Protein AF-A0AAE3W7D4-F1 (afdb_monomer_lite)

pLDDT: mean 84.87, std 19.26, range [45.31, 98.75]

InterPro domains:
  IPR009732 Protein of unknown function DUF1304 [PF06993] (11-114)
  IPR009732 Protein of unknown function DUF1304 [PTHR38446] (1-113)

Foldseek 3Di:
DDPVLLVLLVLLLVLLVVQLCLQQPCQLPPVSCVVQVDDNVRSVVCNVVSNVVSVVSVVLSVLSVCLSPDDDPSVLVSLLVSLVVQLVCLVVCCVPRHVVSCVSTNVSSVVSNCVSPDPPDPPPPPPDPPDPPPDPDDDPPDDDDDDDDDDDDDDDDDDDD

Structure (mmCIF, N/CA/C/O backbone):
data_AF-A0AAE3W7D4-F1
#
_entry.id   AF-A0AAE3W7D4-F1
#
loop_
_atom_site.group_PDB
_atom_site.id
_atom_site.type_symbol
_atom_site.label_atom_id
_atom_site.label_alt_id
_atom_site.label_comp_id
_atom_site.label_asym_id
_atom_site.label_entity_id
_atom_site.label_seq_id
_atom_site.pdbx_PDB_ins_code
_atom_site.Cartn_x
_atom_site.Cartn_y
_atom_site.Cartn_z
_atom_site.occupancy
_atom_site.B_iso_or_equiv
_atom_site.auth_seq_id
_atom_site.auth_comp_id
_atom_site.auth_asym_id
_atom_site.auth_atom_id
_atom_site.pdbx_PDB_model_num
ATOM 1 N N . MET A 1 1 ? 9.577 -3.051 -21.074 1.00 67.25 1 MET A N 1
ATOM 2 C CA . MET A 1 1 ? 8.953 -3.529 -19.817 1.00 67.25 1 MET A CA 1
ATOM 3 C C . MET A 1 1 ? 7.924 -4.588 -20.163 1.00 67.25 1 MET A C 1
ATOM 5 O O . MET A 1 1 ? 7.248 -4.420 -21.169 1.00 67.25 1 MET A O 1
ATOM 9 N N . SER A 1 2 ? 7.828 -5.668 -19.384 1.00 80.38 2 SER A N 1
ATOM 10 C CA . SER A 1 2 ? 6.857 -6.740 -19.649 1.00 80.38 2 SER A CA 1
ATOM 11 C C . SER A 1 2 ? 5.423 -6.284 -19.353 1.00 80.38 2 SER A C 1
ATOM 13 O O . SER A 1 2 ? 5.189 -5.588 -18.363 1.00 80.38 2 SER A O 1
ATOM 15 N N . ILE A 1 3 ? 4.460 -6.719 -20.174 1.00 86.50 3 ILE A N 1
ATOM 16 C CA . ILE A 1 3 ? 3.018 -6.523 -19.934 1.00 86.50 3 ILE A CA 1
ATOM 17 C C . ILE A 1 3 ? 2.636 -7.058 -18.549 1.00 86.50 3 ILE A C 1
ATOM 19 O O . ILE A 1 3 ? 1.896 -6.404 -17.819 1.00 86.50 3 ILE A O 1
ATOM 23 N N . ALA A 1 4 ? 3.205 -8.196 -18.145 1.00 88.00 4 ALA A N 1
ATOM 24 C CA . ALA A 1 4 ? 2.927 -8.803 -16.850 1.00 88.00 4 ALA A CA 1
ATOM 25 C C . ALA A 1 4 ? 3.325 -7.898 -15.668 1.00 88.00 4 ALA A C 1
ATOM 27 O O . ALA A 1 4 ? 2.562 -7.771 -14.714 1.00 88.00 4 ALA A O 1
ATOM 28 N N . ALA A 1 5 ? 4.459 -7.190 -15.759 1.00 90.38 5 ALA A N 1
ATOM 29 C CA . ALA A 1 5 ? 4.866 -6.225 -14.736 1.00 90.38 5 ALA A CA 1
ATOM 30 C C . ALA A 1 5 ? 3.853 -5.074 -14.620 1.00 90.38 5 ALA A C 1
ATOM 32 O O . ALA A 1 5 ? 3.447 -4.712 -13.519 1.00 90.38 5 ALA A O 1
ATOM 33 N N . ASN A 1 6 ? 3.381 -4.541 -15.753 1.00 93.94 6 ASN A N 1
ATOM 34 C CA . ASN A 1 6 ? 2.364 -3.487 -15.760 1.00 93.94 6 ASN A CA 1
ATOM 35 C C . ASN A 1 6 ? 1.024 -3.967 -15.177 1.00 93.94 6 ASN A C 1
ATOM 37 O O . ASN A 1 6 ? 0.375 -3.201 -14.470 1.00 93.94 6 ASN A O 1
ATOM 41 N N . VAL A 1 7 ? 0.628 -5.222 -15.420 1.00 96.00 7 VAL A N 1
ATOM 42 C CA . VAL A 1 7 ? -0.583 -5.812 -14.821 1.00 96.00 7 VAL A CA 1
ATOM 43 C C . VAL A 1 7 ? -0.457 -5.893 -13.298 1.00 96.00 7 VAL A C 1
ATOM 45 O O . VAL A 1 7 ? -1.369 -5.471 -12.589 1.00 96.00 7 VAL A O 1
ATOM 48 N N . VAL A 1 8 ? 0.684 -6.362 -12.779 1.00 96.56 8 VAL A N 1
ATOM 49 C CA . VAL A 1 8 ? 0.934 -6.412 -11.326 1.00 96.56 8 VAL A CA 1
ATOM 50 C C . VAL A 1 8 ? 0.926 -5.008 -10.718 1.00 96.56 8 VAL A C 1
ATOM 52 O O . VAL A 1 8 ? 0.323 -4.793 -9.670 1.00 96.56 8 VAL A O 1
ATOM 55 N N . ILE A 1 9 ? 1.531 -4.028 -11.389 1.00 97.56 9 ILE A N 1
ATOM 56 C CA . ILE A 1 9 ? 1.517 -2.629 -10.942 1.00 97.56 9 ILE A CA 1
ATOM 57 C C . ILE A 1 9 ? 0.092 -2.069 -10.927 1.00 97.56 9 ILE A C 1
ATOM 59 O O . ILE A 1 9 ? -0.292 -1.409 -9.963 1.00 97.56 9 ILE A O 1
ATOM 63 N N . GLY A 1 10 ? -0.707 -2.362 -11.955 1.00 98.00 10 GLY A N 1
ATOM 64 C CA . GLY A 1 10 ? -2.121 -1.993 -12.005 1.00 98.00 10 GLY A CA 1
ATOM 65 C C . GLY A 1 10 ? -2.918 -2.587 -10.841 1.00 98.00 10 GLY A C 1
ATOM 66 O O . GLY A 1 10 ? -3.729 -1.891 -10.232 1.00 98.00 10 GLY A O 1
ATOM 67 N N . LEU A 1 11 ? -2.637 -3.835 -10.459 1.00 98.19 11 LEU A N 1
ATOM 68 C CA . LEU A 1 11 ? -3.228 -4.448 -9.268 1.00 98.19 11 LEU A CA 1
ATOM 69 C C . LEU A 1 11 ? -2.825 -3.704 -7.984 1.00 98.19 11 LEU A C 1
ATOM 71 O O . LEU A 1 11 ? -3.694 -3.386 -7.172 1.00 98.19 11 LEU A O 1
ATOM 75 N N . VAL A 1 12 ? -1.535 -3.390 -7.804 1.00 98.44 12 VAL A N 1
ATOM 76 C CA . VAL A 1 12 ? -1.052 -2.616 -6.643 1.00 98.44 12 VAL A CA 1
ATOM 77 C C . VAL A 1 12 ? -1.738 -1.251 -6.582 1.00 98.44 12 VAL A C 1
ATOM 79 O O . VAL A 1 12 ? -2.192 -0.845 -5.512 1.00 98.44 12 VAL A O 1
ATOM 82 N N . LEU A 1 13 ? -1.879 -0.571 -7.721 1.00 98.69 13 LEU A N 1
ATOM 83 C CA . LEU A 1 13 ? -2.611 0.689 -7.833 1.00 98.69 13 LEU A CA 1
ATOM 84 C C . LEU A 1 13 ? -4.061 0.546 -7.346 1.00 98.69 13 LEU A C 1
ATOM 86 O O . LEU A 1 13 ? -4.498 1.315 -6.490 1.00 98.69 13 LEU A O 1
ATOM 90 N N . VAL A 1 14 ? -4.799 -0.450 -7.843 1.00 98.69 14 VAL A N 1
ATOM 91 C CA . VAL A 1 14 ? -6.198 -0.680 -7.441 1.00 98.69 14 VAL A CA 1
ATOM 92 C C . VAL A 1 14 ? -6.308 -0.973 -5.944 1.00 98.69 14 VAL A C 1
ATOM 94 O O . VAL A 1 14 ? -7.218 -0.464 -5.290 1.00 98.69 14 VAL A O 1
ATOM 97 N N . ILE A 1 15 ? -5.367 -1.731 -5.377 1.00 98.12 15 ILE A N 1
ATOM 98 C CA . ILE A 1 15 ? -5.308 -1.982 -3.931 1.00 98.12 15 ILE A CA 1
ATOM 99 C C . ILE A 1 15 ? -5.171 -0.666 -3.155 1.00 98.12 15 ILE A C 1
ATOM 101 O O . ILE A 1 15 ? -5.905 -0.459 -2.191 1.00 98.12 15 ILE A O 1
ATOM 105 N N . HIS A 1 16 ? -4.291 0.245 -3.579 1.00 98.50 16 HIS A N 1
ATOM 106 C CA . HIS A 1 16 ? -4.100 1.525 -2.887 1.00 98.50 16 HIS A CA 1
ATOM 107 C C . HIS A 1 16 ? -5.317 2.437 -3.026 1.00 98.50 16 HIS A C 1
ATOM 109 O O . HIS A 1 16 ? -5.739 3.026 -2.037 1.00 98.50 16 HIS A O 1
ATOM 115 N N . LEU A 1 17 ? -5.953 2.487 -4.199 1.00 98.69 17 LEU A N 1
ATOM 116 C CA . LEU A 1 17 ? -7.222 3.204 -4.370 1.00 98.69 17 LEU A CA 1
ATOM 117 C C . LEU A 1 17 ? -8.327 2.633 -3.469 1.00 98.69 17 LEU A C 1
ATOM 119 O O . LEU A 1 17 ? -9.101 3.383 -2.878 1.00 98.69 17 LEU A O 1
ATOM 123 N N . TYR A 1 18 ? -8.387 1.309 -3.316 1.00 98.25 18 TYR A N 1
ATOM 124 C CA . TYR A 1 18 ? -9.328 0.679 -2.395 1.00 98.25 18 TYR A CA 1
ATOM 125 C C . TYR A 1 18 ? -9.037 1.046 -0.932 1.00 98.25 18 TYR A C 1
ATOM 127 O O . TYR A 1 18 ? -9.969 1.343 -0.183 1.00 98.25 18 TYR A O 1
ATOM 135 N N . ILE A 1 19 ? -7.763 1.083 -0.532 1.00 97.50 19 ILE A N 1
ATOM 136 C CA . ILE A 1 19 ? -7.343 1.518 0.809 1.00 97.50 19 ILE A CA 1
ATOM 137 C C . ILE A 1 19 ? -7.715 2.987 1.045 1.00 97.50 19 ILE A C 1
ATOM 139 O O . ILE A 1 19 ? -8.302 3.285 2.080 1.00 97.50 19 ILE A O 1
ATOM 143 N N . VAL A 1 20 ? -7.497 3.878 0.071 1.00 98.69 20 VAL A N 1
ATOM 144 C CA . VAL A 1 20 ? -7.920 5.292 0.135 1.00 98.69 20 VAL A CA 1
ATOM 145 C C . VAL A 1 20 ? -9.410 5.400 0.459 1.00 98.69 20 VAL A C 1
ATOM 147 O O . VAL A 1 20 ? -9.799 6.117 1.380 1.00 98.69 20 VAL A O 1
ATOM 150 N N . VAL A 1 21 ? -10.259 4.656 -0.256 1.00 98.69 21 VAL A N 1
ATOM 151 C CA . VAL A 1 21 ? -11.709 4.654 -0.004 1.00 98.69 21 VAL A CA 1
ATOM 152 C C . VAL A 1 21 ? -12.024 4.123 1.396 1.00 98.69 21 VAL A C 1
ATOM 154 O O . VAL A 1 21 ? -12.872 4.683 2.097 1.00 98.69 21 VAL A O 1
ATOM 157 N N . LEU A 1 22 ? -11.346 3.059 1.827 1.00 98.12 22 LEU A N 1
ATOM 158 C CA . LEU A 1 22 ? -11.534 2.506 3.163 1.00 98.12 22 LEU A CA 1
ATOM 159 C C . LEU A 1 22 ? -11.138 3.485 4.276 1.00 98.12 22 LEU A C 1
ATOM 161 O O . LEU A 1 22 ? -11.879 3.600 5.247 1.00 98.12 22 LEU A O 1
ATOM 165 N N . GLU A 1 23 ? -10.020 4.189 4.137 1.00 98.06 23 GLU A N 1
ATOM 166 C CA . GLU A 1 23 ? -9.442 5.053 5.173 1.00 98.06 23 GLU A CA 1
ATOM 167 C C . GLU A 1 23 ? -10.054 6.463 5.197 1.00 98.06 23 GLU A C 1
ATOM 169 O O . GLU A 1 23 ? -10.252 7.031 6.269 1.00 98.06 23 GLU A O 1
ATOM 174 N N . MET A 1 24 ? -10.418 7.026 4.041 1.00 98.50 24 MET A N 1
ATOM 175 C CA . MET A 1 24 ? -10.974 8.386 3.969 1.00 98.50 24 MET A CA 1
ATOM 176 C C . MET A 1 24 ? -12.501 8.425 4.022 1.00 98.50 24 MET A C 1
ATOM 178 O O . MET A 1 24 ? -13.077 9.367 4.564 1.00 98.50 24 MET A O 1
ATOM 182 N N . VAL A 1 25 ? -13.173 7.426 3.440 1.00 98.31 25 VAL A N 1
ATOM 183 C CA . VAL A 1 25 ? -14.633 7.462 3.240 1.00 98.31 25 VAL A CA 1
ATOM 184 C C . VAL A 1 25 ? -15.346 6.469 4.148 1.00 98.31 25 VAL A C 1
ATOM 186 O O . VAL A 1 25 ? -16.368 6.796 4.755 1.00 98.31 25 VAL A O 1
ATOM 189 N N . LEU A 1 26 ? -14.829 5.242 4.246 1.00 98.44 26 LEU A N 1
ATOM 190 C CA . LEU A 1 26 ? -15.519 4.146 4.927 1.00 98.44 26 LEU A CA 1
ATOM 191 C C . LEU A 1 26 ? -14.997 3.849 6.335 1.00 98.44 26 LEU A C 1
ATOM 193 O O . LEU A 1 26 ? -15.543 2.945 6.967 1.00 98.44 26 LEU A O 1
ATOM 197 N N . TRP A 1 27 ? -14.014 4.598 6.842 1.00 98.50 27 TRP A N 1
ATOM 198 C CA . TRP A 1 27 ? -13.316 4.296 8.098 1.00 98.50 27 TRP A CA 1
ATOM 199 C C . TRP A 1 27 ? -14.272 4.088 9.273 1.00 98.50 27 TRP A C 1
ATOM 201 O O . TRP A 1 27 ? -14.239 3.057 9.941 1.00 98.50 27 TRP A O 1
ATOM 211 N N . THR A 1 28 ? -15.212 5.017 9.458 1.00 98.38 28 THR A N 1
ATOM 212 C CA . THR A 1 28 ? -16.208 4.936 10.532 1.00 98.38 28 THR A CA 1
ATOM 213 C C . THR A 1 28 ? -17.469 4.167 10.140 1.00 98.38 28 THR A C 1
ATOM 215 O O . THR A 1 28 ? -18.399 4.055 10.933 1.00 98.38 28 THR A O 1
ATOM 218 N N . ARG A 1 29 ? -17.534 3.589 8.935 1.00 98.12 29 ARG A N 1
ATOM 219 C CA . ARG A 1 29 ? -18.661 2.759 8.476 1.00 98.12 29 ARG A CA 1
ATOM 220 C C . ARG A 1 29 ? -18.446 1.291 8.871 1.00 98.12 29 ARG A C 1
ATOM 222 O O . ARG A 1 29 ? -17.300 0.869 9.024 1.00 98.12 29 ARG A O 1
ATOM 229 N N . PRO A 1 30 ? -19.512 0.465 8.961 1.00 97.94 30 PRO A N 1
ATOM 230 C CA . PRO A 1 30 ? -19.387 -0.946 9.343 1.00 97.94 30 PRO A CA 1
ATOM 231 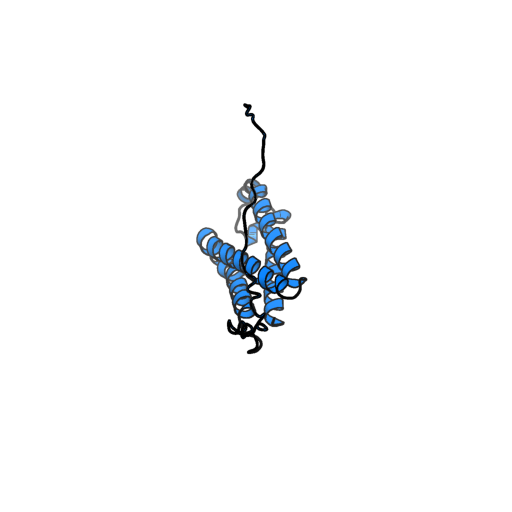C C . PRO A 1 30 ? -18.361 -1.727 8.512 1.00 97.94 30 PRO A C 1
ATOM 233 O O . PRO A 1 30 ? -17.618 -2.537 9.053 1.00 97.94 30 PRO A O 1
ATOM 236 N N . ARG A 1 31 ? -18.269 -1.437 7.205 1.00 96.81 31 ARG A N 1
ATOM 237 C CA . ARG A 1 31 ? -17.300 -2.079 6.309 1.00 96.81 31 ARG A CA 1
ATOM 238 C C . ARG A 1 31 ? -15.848 -1.727 6.647 1.00 96.81 31 ARG A C 1
ATOM 240 O O . ARG A 1 31 ? -15.028 -2.636 6.684 1.00 96.81 31 ARG A O 1
ATOM 247 N N . GLY A 1 32 ? -15.525 -0.450 6.879 1.00 96.88 32 GLY A N 1
ATOM 248 C CA . GLY A 1 32 ? -14.164 -0.042 7.248 1.00 96.88 32 GLY A CA 1
ATOM 249 C C . GLY A 1 32 ? -13.757 -0.666 8.576 1.00 96.88 32 GLY A C 1
ATOM 250 O O . GLY A 1 32 ? -12.747 -1.363 8.646 1.00 96.88 32 GLY A O 1
ATOM 251 N N . ARG A 1 33 ? -14.626 -0.552 9.586 1.00 97.62 33 ARG A N 1
ATOM 252 C CA . ARG A 1 33 ? -14.410 -1.175 10.897 1.00 97.62 33 ARG A CA 1
ATOM 253 C C . ARG A 1 33 ? -14.201 -2.685 10.827 1.00 97.62 33 ARG A C 1
ATOM 255 O O . ARG A 1 33 ? -13.306 -3.195 11.485 1.00 97.62 33 ARG A O 1
ATOM 262 N N . ALA A 1 34 ? -14.961 -3.398 9.995 1.00 97.00 34 ALA A N 1
ATOM 263 C CA . ALA A 1 34 ? -14.779 -4.838 9.805 1.00 97.00 34 ALA A CA 1
ATOM 264 C C . ALA A 1 34 ? -13.433 -5.193 9.146 1.00 97.00 34 ALA A C 1
ATOM 266 O O . ALA A 1 34 ? -12.839 -6.215 9.477 1.00 97.00 34 ALA A O 1
ATOM 267 N N . VAL A 1 35 ? -12.937 -4.365 8.220 1.00 94.75 35 VAL A N 1
ATOM 268 C CA . VAL A 1 35 ? -11.647 -4.602 7.550 1.00 94.75 35 VAL A CA 1
ATOM 269 C C . VAL A 1 35 ? -10.467 -4.352 8.489 1.00 94.75 35 VAL A C 1
ATOM 271 O O . VAL A 1 35 ? -9.506 -5.124 8.453 1.00 94.75 35 VAL A O 1
ATOM 274 N N . PHE A 1 36 ? -10.544 -3.300 9.309 1.00 94.00 36 PHE A N 1
ATOM 275 C CA . PHE A 1 36 ? -9.470 -2.887 10.219 1.00 94.00 36 PHE A CA 1
ATOM 276 C C . PHE A 1 36 ? -9.613 -3.426 11.649 1.00 94.00 36 PHE A C 1
ATOM 278 O O . PHE A 1 36 ? -8.700 -3.260 12.448 1.00 94.00 36 PHE A O 1
ATOM 285 N N . GLY A 1 37 ? -10.728 -4.084 11.976 1.00 95.31 37 GLY A N 1
ATOM 286 C CA . GLY A 1 37 ? -10.983 -4.642 13.306 1.00 95.31 37 GLY A CA 1
ATOM 287 C C . GLY A 1 37 ? -11.166 -3.581 14.394 1.00 95.31 37 G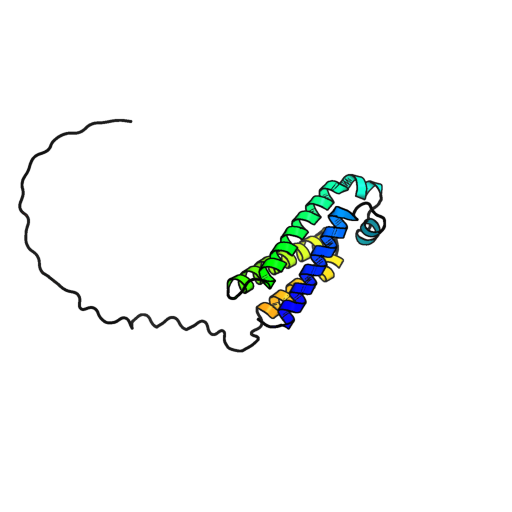LY A C 1
ATOM 288 O O . GLY A 1 37 ? -10.747 -3.797 15.526 1.00 95.31 37 GLY A O 1
ATOM 289 N N . THR A 1 38 ? -11.752 -2.428 14.063 1.00 96.38 38 THR A N 1
ATOM 290 C CA . THR A 1 38 ? -11.891 -1.293 14.990 1.00 96.38 38 THR A CA 1
ATOM 291 C C . THR A 1 38 ? -13.280 -1.214 15.623 1.00 96.38 38 THR A C 1
ATOM 293 O O . THR A 1 38 ? -14.291 -1.579 15.015 1.00 96.38 38 THR A O 1
ATOM 296 N N . THR A 1 39 ? -13.354 -0.701 16.856 1.00 98.12 39 THR A N 1
ATOM 297 C CA . THR A 1 39 ? -14.636 -0.364 17.493 1.00 98.12 39 THR A CA 1
ATOM 298 C C . THR A 1 39 ? -15.192 0.950 16.925 1.00 98.12 39 THR A C 1
ATOM 300 O O . THR A 1 39 ? -14.432 1.738 16.351 1.00 98.12 39 THR A O 1
ATOM 303 N N . PRO A 1 40 ? -16.506 1.217 17.049 1.00 98.38 40 PRO A N 1
ATOM 304 C CA . PRO A 1 40 ? -17.085 2.504 16.663 1.00 98.38 40 PRO A CA 1
ATOM 305 C C . PRO A 1 40 ? -16.383 3.699 17.317 1.00 98.38 40 PRO A C 1
ATOM 307 O O . PRO A 1 40 ? -16.049 4.658 16.626 1.00 98.38 40 PRO A O 1
ATOM 310 N N . GLU A 1 41 ? -16.091 3.610 18.614 1.00 98.38 41 GLU A N 1
ATOM 311 C CA . GLU A 1 41 ? -15.481 4.686 19.402 1.00 98.38 41 GLU A CA 1
ATOM 312 C C . GLU A 1 41 ? -14.050 4.963 18.934 1.00 98.38 41 GLU A C 1
ATOM 314 O O . GLU A 1 41 ? -13.678 6.116 18.717 1.00 98.38 41 GLU A O 1
ATOM 319 N N . TYR A 1 42 ? -13.258 3.908 18.711 1.00 98.19 42 TYR A N 1
ATOM 320 C CA . TYR A 1 42 ? -11.897 4.044 18.198 1.00 98.19 42 TYR A CA 1
ATOM 321 C C . TYR A 1 42 ? -11.886 4.629 16.784 1.00 98.19 42 TYR A C 1
ATOM 323 O O . TYR A 1 42 ? -11.075 5.505 16.481 1.00 98.19 42 TYR A O 1
ATOM 331 N N . ALA A 1 43 ? -12.787 4.165 15.912 1.00 98.31 43 ALA A N 1
ATOM 332 C CA . ALA A 1 43 ? -12.865 4.647 14.539 1.00 98.31 43 ALA A CA 1
ATOM 333 C C . ALA A 1 43 ? -13.235 6.137 14.481 1.00 98.31 43 ALA A C 1
ATOM 335 O O . ALA A 1 43 ? -12.620 6.881 13.718 1.00 98.31 43 ALA A O 1
ATOM 336 N N . GLU A 1 44 ? -14.187 6.590 15.302 1.00 98.56 44 GLU A N 1
ATOM 337 C CA . GLU A 1 44 ? -14.529 8.015 15.393 1.00 98.56 44 GLU A CA 1
ATOM 338 C C . GLU A 1 44 ? -13.367 8.840 15.965 1.00 98.56 44 GLU A C 1
ATOM 340 O O . GLU A 1 44 ? -12.988 9.852 15.373 1.00 98.56 44 GLU A O 1
ATOM 345 N N . ALA A 1 45 ? -12.720 8.372 17.039 1.00 98.62 45 ALA A N 1
ATOM 346 C CA . ALA A 1 45 ? -11.588 9.070 17.655 1.00 98.62 45 ALA A CA 1
ATOM 347 C C . ALA A 1 45 ? -10.365 9.206 16.726 1.00 98.62 45 ALA A C 1
ATOM 349 O O . ALA A 1 45 ? -9.588 10.150 16.854 1.00 98.62 45 ALA A O 1
ATOM 350 N N . THR A 1 46 ? -10.189 8.281 15.777 1.00 98.50 46 THR A N 1
ATOM 351 C CA . THR A 1 46 ? -9.032 8.236 14.861 1.00 98.50 46 THR A CA 1
ATOM 352 C C . THR A 1 46 ? -9.363 8.626 13.422 1.00 98.50 46 THR A C 1
ATOM 354 O O . THR A 1 46 ? -8.510 8.516 12.543 1.00 98.50 46 THR A O 1
ATOM 357 N N . LYS A 1 47 ? -10.577 9.118 13.149 1.00 98.31 47 LYS A N 1
ATOM 358 C CA . LYS A 1 47 ? -11.060 9.400 11.788 1.00 98.31 47 LYS A CA 1
ATOM 359 C C . LYS A 1 47 ? -10.135 10.307 10.974 1.00 98.31 47 LYS A C 1
ATOM 361 O O . LYS A 1 47 ? -9.891 10.043 9.801 1.00 98.31 47 LYS A O 1
ATOM 366 N N . THR A 1 48 ? -9.623 11.378 11.576 1.00 98.38 48 THR A N 1
ATOM 367 C CA . THR A 1 48 ? -8.720 12.321 10.895 1.00 98.38 48 THR A CA 1
ATOM 368 C C . THR A 1 48 ? -7.342 11.717 10.642 1.00 98.38 48 THR A C 1
ATOM 370 O O . THR A 1 48 ? -6.763 11.946 9.581 1.00 98.38 48 THR A O 1
ATOM 373 N N . LEU A 1 49 ? -6.840 10.899 11.573 1.00 98.00 49 LEU A N 1
ATOM 374 C CA . LEU A 1 49 ? -5.588 10.165 11.406 1.00 98.00 49 LEU A CA 1
ATOM 375 C C . LEU A 1 49 ? -5.696 9.158 10.255 1.00 98.00 49 LEU A C 1
ATOM 377 O O . LEU A 1 49 ? -4.826 9.141 9.386 1.00 98.00 49 LEU A O 1
ATOM 381 N N . ALA A 1 50 ? -6.784 8.388 10.210 1.00 98.00 50 ALA A N 1
ATOM 382 C CA . ALA A 1 50 ? -7.060 7.454 9.125 1.00 98.00 50 ALA A CA 1
ATOM 383 C C . ALA A 1 50 ? -7.210 8.176 7.782 1.00 98.00 50 ALA A C 1
ATOM 385 O O . ALA A 1 50 ? -6.591 7.782 6.801 1.00 98.00 50 ALA A O 1
ATOM 386 N N . ALA A 1 51 ? -7.936 9.297 7.736 1.00 98.31 51 ALA A N 1
ATOM 387 C CA . ALA A 1 51 ? -8.037 10.088 6.513 1.00 98.31 51 ALA A CA 1
ATOM 388 C C . ALA A 1 51 ? -6.659 10.573 6.023 1.00 98.31 51 ALA A C 1
ATOM 390 O O . ALA A 1 51 ? -6.397 10.547 4.823 1.00 98.31 51 ALA A O 1
ATOM 391 N N . ASN A 1 52 ? -5.749 10.959 6.924 1.00 98.44 52 ASN A N 1
ATOM 392 C CA . ASN A 1 52 ? -4.388 11.339 6.541 1.00 98.44 52 ASN A CA 1
ATOM 393 C C . ASN A 1 52 ? -3.569 10.139 6.026 1.00 98.44 52 ASN A C 1
ATOM 395 O O . ASN A 1 52 ? -2.865 10.265 5.025 1.00 98.44 52 ASN A O 1
ATOM 399 N N . GLN A 1 53 ? -3.707 8.959 6.643 1.00 96.81 53 GLN A N 1
ATOM 400 C CA . GLN A 1 53 ? -3.124 7.710 6.124 1.00 96.81 53 GLN A CA 1
ATOM 401 C C . GLN A 1 53 ? -3.629 7.411 4.706 1.00 96.81 53 GLN A C 1
ATOM 403 O O . GLN A 1 53 ? -2.829 7.164 3.798 1.00 96.81 53 GLN A O 1
ATOM 408 N N . GLY A 1 54 ? -4.934 7.584 4.491 1.00 98.12 54 GLY A N 1
ATOM 409 C CA . GLY A 1 54 ? -5.567 7.462 3.185 1.00 98.12 54 GLY A CA 1
ATOM 410 C C . GLY A 1 54 ? -4.998 8.434 2.158 1.00 98.12 54 GLY A C 1
ATOM 411 O O . GLY A 1 54 ? -4.803 8.053 1.008 1.00 98.12 54 GLY A O 1
ATOM 412 N N . LEU A 1 55 ? -4.651 9.663 2.549 1.00 98.56 55 LEU A N 1
ATOM 413 C CA . LEU A 1 55 ? -4.093 10.655 1.626 1.00 98.56 55 LEU A CA 1
ATOM 414 C C . LEU A 1 55 ? -2.708 10.234 1.131 1.00 98.56 55 LEU A C 1
ATOM 416 O O . LEU A 1 55 ? -2.437 10.312 -0.067 1.00 98.56 55 LEU A O 1
ATOM 420 N N . TYR A 1 56 ? -1.853 9.735 2.028 1.00 98.19 56 TYR A N 1
ATOM 421 C CA . TYR A 1 56 ? -0.543 9.207 1.644 1.00 98.19 56 TYR A CA 1
ATOM 422 C C . TYR A 1 56 ? -0.673 7.997 0.709 1.00 98.19 56 TYR A C 1
ATOM 424 O O . TYR A 1 56 ? 0.024 7.934 -0.306 1.00 98.19 56 TYR A O 1
ATOM 432 N N . ASN A 1 57 ? -1.615 7.084 0.981 1.00 98.25 57 ASN A N 1
ATOM 433 C CA . ASN A 1 57 ? -1.955 5.999 0.053 1.00 98.25 57 ASN A CA 1
ATOM 434 C C . ASN A 1 57 ? -2.448 6.540 -1.304 1.00 98.25 57 ASN A C 1
ATOM 436 O O . ASN A 1 57 ? -2.125 5.981 -2.355 1.00 98.25 57 ASN A O 1
ATOM 440 N N . GLY A 1 58 ? -3.161 7.667 -1.298 1.00 98.50 58 GLY A N 1
ATOM 441 C CA . GLY A 1 58 ? -3.578 8.394 -2.495 1.00 98.50 58 GLY A CA 1
ATOM 442 C C . GLY A 1 58 ? -2.401 8.931 -3.308 1.00 98.50 58 GLY A C 1
ATOM 443 O O . GLY A 1 58 ? -2.400 8.804 -4.532 1.00 98.50 58 GLY A O 1
ATOM 444 N N . PHE A 1 59 ? -1.360 9.456 -2.658 1.00 98.56 59 PHE A N 1
ATOM 445 C CA . PHE A 1 59 ? -0.133 9.875 -3.345 1.00 98.56 59 PHE A CA 1
ATOM 446 C C . PHE A 1 59 ? 0.614 8.697 -3.973 1.00 98.56 59 PHE A C 1
ATOM 448 O O . PHE A 1 59 ? 1.099 8.822 -5.098 1.00 98.56 59 PHE A O 1
ATOM 455 N N . LEU A 1 60 ? 0.659 7.540 -3.301 1.00 98.31 60 LEU A N 1
ATOM 456 C CA . LEU A 1 60 ? 1.213 6.317 -3.890 1.00 98.31 60 LEU A CA 1
ATOM 457 C C . LEU A 1 60 ? 0.416 5.893 -5.130 1.00 98.31 60 LEU A C 1
ATOM 459 O O . LEU A 1 60 ? 1.007 5.614 -6.172 1.00 98.31 60 LEU A O 1
ATOM 463 N N . ALA A 1 61 ? -0.917 5.906 -5.053 1.00 98.69 61 ALA A N 1
ATOM 464 C CA . ALA A 1 61 ? -1.777 5.595 -6.191 1.00 98.69 61 ALA A CA 1
ATOM 465 C C . ALA A 1 61 ? -1.567 6.573 -7.362 1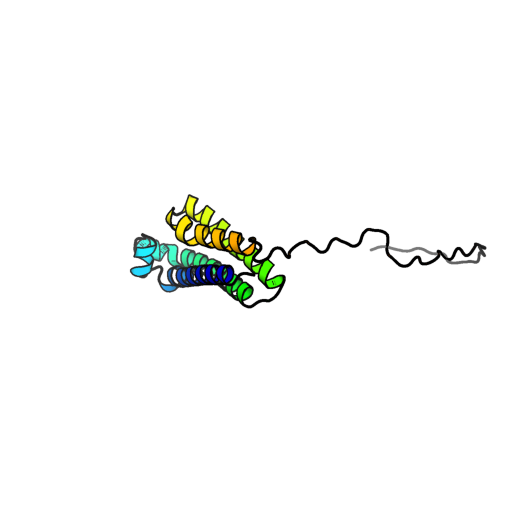.00 98.69 61 ALA A C 1
ATOM 467 O O . ALA A 1 61 ? -1.352 6.141 -8.494 1.00 98.69 61 ALA A O 1
ATOM 468 N N . ALA A 1 62 ? -1.554 7.883 -7.105 1.00 98.75 62 ALA A N 1
ATOM 469 C CA . ALA A 1 62 ? -1.289 8.898 -8.126 1.00 98.75 62 ALA A CA 1
ATOM 470 C C . ALA A 1 62 ? 0.092 8.709 -8.779 1.00 98.75 62 ALA A C 1
ATOM 472 O O . ALA A 1 62 ? 0.224 8.782 -10.002 1.00 98.75 62 ALA A O 1
ATOM 473 N N . GLY A 1 63 ? 1.103 8.386 -7.973 1.00 98.56 63 GLY A N 1
ATOM 474 C CA . GLY A 1 63 ? 2.441 8.049 -8.441 1.00 98.56 63 GLY A CA 1
ATOM 475 C C . GLY A 1 63 ? 2.486 6.826 -9.353 1.00 98.56 63 GLY A C 1
ATOM 476 O O . GLY A 1 63 ? 3.129 6.862 -10.400 1.00 98.56 63 GLY A O 1
ATOM 477 N N . LEU A 1 64 ? 1.762 5.759 -9.003 1.00 98.50 64 LEU A N 1
ATOM 478 C CA . LEU A 1 64 ? 1.657 4.552 -9.830 1.00 98.50 64 LEU A CA 1
ATOM 479 C C . LEU A 1 64 ? 0.879 4.798 -11.131 1.00 98.50 64 LEU A C 1
ATOM 481 O O . LEU A 1 64 ? 1.264 4.258 -12.167 1.00 98.50 64 LEU A O 1
ATOM 485 N N . ILE A 1 65 ? -0.165 5.636 -11.110 1.00 98.69 65 ILE A N 1
ATOM 486 C CA . ILE A 1 65 ? -0.864 6.083 -12.329 1.00 98.69 65 ILE A CA 1
ATOM 487 C C . ILE A 1 65 ? 0.118 6.804 -13.246 1.00 98.69 65 ILE A C 1
ATOM 489 O O . ILE A 1 65 ? 0.261 6.430 -14.409 1.00 98.69 65 ILE A O 1
ATOM 493 N N . TRP A 1 66 ? 0.839 7.795 -12.716 1.00 98.50 66 TRP A N 1
ATOM 494 C CA . TRP A 1 66 ? 1.851 8.512 -13.484 1.00 98.50 66 TRP A CA 1
ATOM 495 C C . TRP A 1 66 ? 2.903 7.557 -14.055 1.00 98.50 66 TRP A C 1
ATOM 497 O O . TRP A 1 66 ? 3.217 7.618 -15.241 1.00 98.50 66 TRP A O 1
ATOM 507 N N . ALA A 1 67 ? 3.387 6.617 -13.246 1.00 97.31 67 ALA A N 1
ATOM 508 C CA . ALA A 1 67 ? 4.376 5.636 -13.663 1.00 97.31 67 ALA A CA 1
ATOM 509 C C . ALA A 1 67 ? 3.879 4.712 -14.793 1.00 97.31 67 ALA A C 1
ATOM 511 O O . ALA A 1 67 ? 4.674 4.301 -15.640 1.00 97.31 67 ALA A O 1
ATOM 512 N N . LEU A 1 68 ? 2.586 4.368 -14.817 1.00 97.19 68 LEU A N 1
ATOM 513 C CA . LEU A 1 68 ? 1.968 3.558 -15.874 1.00 97.19 68 LEU A CA 1
ATOM 514 C C . LEU A 1 68 ? 1.707 4.343 -17.165 1.00 97.19 68 LEU A C 1
ATOM 516 O O . LEU A 1 68 ? 1.757 3.737 -18.232 1.00 97.19 68 LEU A O 1
ATOM 520 N N . LEU A 1 69 ? 1.432 5.646 -17.063 1.00 97.44 69 LEU A N 1
ATOM 521 C CA . LEU A 1 69 ? 1.148 6.524 -18.205 1.00 97.44 69 LEU A CA 1
ATOM 522 C C . LEU A 1 69 ? 2.404 7.147 -18.829 1.00 97.44 69 LEU A C 1
ATOM 524 O O . LEU A 1 69 ? 2.360 7.571 -19.978 1.00 97.44 69 LEU A O 1
ATOM 528 N N . ALA A 1 70 ? 3.499 7.247 -18.077 1.00 96.31 70 ALA A N 1
ATOM 529 C CA . ALA A 1 70 ? 4.768 7.758 -18.575 1.00 96.31 70 ALA A CA 1
ATOM 530 C C . ALA A 1 70 ? 5.458 6.766 -19.529 1.00 96.31 70 ALA A C 1
ATOM 532 O O . ALA A 1 70 ? 5.195 5.562 -19.507 1.00 96.31 70 ALA A O 1
ATOM 533 N N . ASP A 1 71 ? 6.445 7.272 -20.274 1.00 91.81 71 ASP A N 1
ATOM 534 C CA . ASP A 1 71 ? 7.238 6.497 -21.230 1.00 91.81 71 ASP A CA 1
ATOM 535 C C . ASP A 1 71 ? 8.726 6.393 -20.854 1.00 91.81 71 ASP A C 1
ATOM 537 O O . ASP A 1 71 ? 9.265 7.145 -20.034 1.00 91.81 71 ASP A O 1
ATOM 541 N N . GLY A 1 72 ? 9.407 5.428 -21.479 1.00 90.88 72 GLY A N 1
ATOM 542 C CA . GLY A 1 72 ? 10.864 5.294 -21.449 1.00 90.88 72 GLY A CA 1
ATOM 543 C C . GLY A 1 72 ? 11.471 5.184 -20.044 1.00 90.88 72 GLY A C 1
ATOM 544 O O . GLY A 1 72 ? 11.016 4.409 -19.199 1.00 90.88 72 GLY A O 1
ATOM 545 N N . ALA A 1 73 ? 12.548 5.940 -19.812 1.00 92.25 73 ALA A N 1
ATOM 546 C CA . ALA A 1 73 ? 13.296 5.913 -18.556 1.00 92.25 73 ALA A CA 1
ATOM 547 C C . ALA A 1 73 ? 12.482 6.453 -17.371 1.00 92.25 73 ALA A C 1
ATOM 549 O O . ALA A 1 73 ? 12.562 5.895 -16.277 1.00 92.25 73 ALA A O 1
ATOM 550 N N . THR A 1 74 ? 11.666 7.487 -17.593 1.00 94.12 74 THR A N 1
ATOM 551 C CA . THR A 1 74 ? 10.814 8.087 -16.558 1.00 94.12 74 THR A CA 1
ATOM 552 C C . THR A 1 74 ? 9.806 7.078 -16.028 1.00 94.12 74 THR A C 1
ATOM 554 O O . THR A 1 74 ? 9.693 6.912 -14.815 1.00 94.12 74 THR A O 1
ATOM 557 N N . ALA A 1 75 ? 9.139 6.336 -16.920 1.00 94.56 75 ALA A N 1
ATOM 558 C CA . ALA A 1 75 ? 8.217 5.272 -16.528 1.00 94.56 75 ALA A CA 1
ATOM 559 C C . ALA A 1 75 ? 8.904 4.225 -15.649 1.00 94.56 75 ALA A C 1
ATOM 561 O O . ALA A 1 75 ? 8.386 3.834 -14.607 1.00 94.56 75 ALA A O 1
ATOM 562 N N . TYR A 1 76 ? 10.092 3.775 -16.058 1.00 93.38 76 TYR A N 1
ATOM 563 C CA . TYR A 1 76 ? 10.850 2.770 -15.319 1.00 93.38 76 TYR A CA 1
ATOM 564 C C . TYR A 1 76 ? 11.246 3.259 -13.919 1.00 93.38 76 TYR A C 1
ATOM 566 O O . TYR A 1 76 ? 10.971 2.579 -12.931 1.00 93.38 76 TYR A O 1
ATOM 574 N N . GLN A 1 77 ? 11.832 4.453 -13.821 1.00 95.75 77 GLN A N 1
ATOM 575 C CA . GLN A 1 77 ? 12.268 5.034 -12.548 1.00 95.75 77 GLN A CA 1
ATOM 576 C C . GLN A 1 77 ? 11.091 5.285 -11.600 1.00 95.75 77 GLN A C 1
ATOM 578 O O . GLN A 1 77 ? 11.173 4.930 -10.425 1.00 95.75 77 GLN A O 1
ATOM 583 N N . ALA A 1 78 ? 9.981 5.825 -12.111 1.00 96.88 78 ALA A N 1
ATOM 584 C CA . ALA A 1 78 ? 8.778 6.053 -11.318 1.00 96.88 78 ALA A CA 1
ATOM 585 C C . ALA A 1 78 ? 8.196 4.732 -10.784 1.00 96.88 78 ALA A C 1
ATOM 587 O O . ALA A 1 78 ? 7.875 4.645 -9.600 1.00 96.88 78 ALA A O 1
ATOM 588 N N . LYS A 1 79 ? 8.132 3.674 -11.610 1.00 97.00 79 LYS A N 1
ATOM 589 C CA . LYS A 1 79 ? 7.670 2.342 -11.172 1.00 97.00 79 LYS A CA 1
ATOM 590 C C . LYS A 1 79 ? 8.535 1.802 -10.039 1.00 97.00 79 LYS A C 1
ATOM 592 O O . LYS A 1 79 ? 7.993 1.382 -9.022 1.00 97.00 79 LYS A O 1
ATOM 597 N N . LEU A 1 80 ? 9.860 1.842 -10.192 1.00 97.06 80 LEU A N 1
ATOM 598 C CA . LEU A 1 80 ? 10.780 1.376 -9.153 1.00 97.06 80 LEU A CA 1
ATOM 599 C C . LEU A 1 80 ? 10.629 2.168 -7.855 1.00 97.06 80 LEU A C 1
ATOM 601 O O . LEU A 1 80 ? 10.574 1.570 -6.783 1.00 97.06 80 LEU A O 1
ATOM 605 N N . PHE A 1 81 ? 10.536 3.495 -7.951 1.00 98.38 81 PHE A N 1
ATOM 606 C CA . PHE A 1 81 ? 10.397 4.357 -6.785 1.00 98.38 81 PHE A CA 1
ATOM 607 C C . PHE A 1 81 ? 9.101 4.063 -6.025 1.00 98.38 81 PHE A C 1
ATOM 609 O O . PHE A 1 81 ? 9.149 3.706 -4.849 1.00 98.38 81 PHE A O 1
ATOM 616 N N . PHE A 1 82 ? 7.948 4.130 -6.696 1.00 98.56 82 PHE A N 1
ATOM 617 C CA . PHE A 1 82 ? 6.663 3.949 -6.023 1.00 98.56 82 PHE A CA 1
ATOM 618 C C . PHE A 1 82 ? 6.453 2.516 -5.533 1.00 98.56 82 PHE A C 1
ATOM 620 O O . PHE A 1 82 ? 5.992 2.336 -4.409 1.00 98.56 82 PHE A O 1
ATOM 627 N N . LEU A 1 83 ? 6.847 1.491 -6.297 1.00 98.38 83 LEU A N 1
ATOM 628 C CA . LEU A 1 83 ? 6.802 0.116 -5.791 1.00 98.38 83 LEU A CA 1
ATOM 629 C C . LEU A 1 83 ? 7.765 -0.095 -4.615 1.00 98.38 83 LEU A C 1
ATOM 631 O O . LEU A 1 83 ? 7.427 -0.822 -3.685 1.00 98.38 83 LEU A O 1
ATOM 635 N N . GLY A 1 84 ? 8.935 0.550 -4.625 1.00 98.56 84 GLY A N 1
ATOM 636 C CA . GLY A 1 84 ? 9.868 0.548 -3.498 1.00 98.56 84 GLY A CA 1
ATOM 637 C C . GLY A 1 84 ? 9.252 1.162 -2.242 1.00 98.56 84 GLY A C 1
ATOM 638 O O . GLY A 1 84 ? 9.334 0.568 -1.166 1.00 98.56 84 GLY A O 1
ATOM 639 N N . CYS A 1 85 ? 8.560 2.297 -2.380 1.00 98.56 85 CYS A N 1
ATOM 640 C CA . CYS A 1 85 ? 7.805 2.910 -1.288 1.00 98.56 85 CYS A CA 1
ATOM 641 C C . CYS A 1 85 ? 6.703 1.981 -0.759 1.00 98.56 85 CYS A C 1
ATOM 643 O O . CYS A 1 85 ? 6.611 1.790 0.452 1.00 98.56 85 CYS A O 1
ATOM 645 N N . VAL A 1 86 ? 5.909 1.367 -1.645 1.00 98.62 86 VAL A N 1
ATOM 646 C CA . VAL A 1 86 ? 4.862 0.405 -1.254 1.00 98.62 86 VAL A CA 1
ATOM 647 C C . VAL A 1 86 ? 5.465 -0.796 -0.526 1.00 98.62 86 VAL A C 1
ATOM 649 O O . VAL A 1 86 ? 4.931 -1.226 0.493 1.00 98.62 86 VAL A O 1
ATOM 652 N N . LEU A 1 87 ? 6.587 -1.333 -1.011 1.00 98.69 87 LEU A N 1
ATOM 653 C CA . LEU A 1 87 ? 7.269 -2.447 -0.360 1.00 98.69 87 LEU A CA 1
ATOM 654 C C . LEU A 1 87 ? 7.742 -2.055 1.045 1.00 98.69 87 LEU A C 1
ATOM 656 O O . LEU A 1 87 ? 7.468 -2.778 1.999 1.00 98.69 87 LEU A O 1
ATOM 660 N N . ALA A 1 88 ? 8.404 -0.905 1.188 1.00 98.62 88 ALA A N 1
ATOM 661 C CA . ALA A 1 88 ? 8.888 -0.421 2.479 1.00 98.62 88 ALA A CA 1
ATOM 662 C C . ALA A 1 88 ? 7.740 -0.186 3.476 1.00 98.62 88 ALA A C 1
ATOM 664 O O . ALA A 1 88 ? 7.793 -0.680 4.605 1.00 98.62 88 ALA A O 1
ATOM 665 N N . ALA A 1 89 ? 6.675 0.498 3.046 1.00 97.62 89 ALA A N 1
ATOM 666 C CA . ALA A 1 89 ? 5.481 0.722 3.858 1.00 97.62 89 ALA A CA 1
ATOM 667 C C . ALA A 1 89 ? 4.794 -0.601 4.231 1.00 97.62 89 ALA A C 1
ATOM 669 O O . ALA A 1 89 ? 4.426 -0.804 5.387 1.00 97.62 89 ALA A O 1
ATOM 670 N N . GLY A 1 90 ? 4.691 -1.534 3.281 1.00 98.12 90 GLY A N 1
ATOM 671 C CA . GLY A 1 90 ? 4.095 -2.846 3.494 1.00 98.12 90 GLY A CA 1
ATOM 672 C C . GLY A 1 90 ? 4.878 -3.711 4.485 1.00 98.12 90 GLY A C 1
ATOM 673 O O . GLY A 1 90 ? 4.275 -4.391 5.315 1.00 98.12 90 GLY A O 1
ATOM 674 N N . LEU A 1 91 ? 6.213 -3.667 4.442 1.00 98.56 91 LEU A N 1
ATOM 675 C CA . LEU A 1 91 ? 7.079 -4.350 5.408 1.00 98.56 91 LEU A CA 1
ATOM 676 C C . LEU A 1 91 ? 6.945 -3.734 6.805 1.00 98.56 91 LEU A C 1
ATOM 678 O O . LEU A 1 91 ? 6.723 -4.459 7.776 1.00 98.56 91 LEU A O 1
ATOM 682 N N . TYR A 1 92 ? 7.023 -2.404 6.903 1.00 98.38 92 TYR A N 1
ATOM 683 C CA . TYR A 1 92 ? 6.903 -1.699 8.179 1.00 98.38 92 TYR A CA 1
ATOM 684 C C . TYR A 1 92 ? 5.519 -1.897 8.812 1.00 98.38 92 TYR A C 1
ATOM 686 O O . TYR A 1 92 ? 5.418 -2.272 9.980 1.00 98.38 92 TYR A O 1
ATOM 694 N N . GLY A 1 93 ? 4.445 -1.724 8.038 1.00 96.69 93 GLY A N 1
ATOM 695 C CA . GLY A 1 93 ? 3.075 -1.972 8.490 1.00 96.69 93 GLY A CA 1
ATOM 696 C C . GLY A 1 93 ? 2.829 -3.447 8.814 1.00 96.69 93 GLY A C 1
ATOM 697 O O . GLY A 1 93 ? 2.155 -3.767 9.789 1.00 96.69 93 GLY A O 1
ATOM 698 N N . GLY A 1 94 ? 3.435 -4.365 8.062 1.00 97.56 94 GLY A N 1
ATOM 699 C CA . GLY A 1 94 ? 3.405 -5.795 8.357 1.00 97.56 94 GLY A CA 1
ATOM 700 C C . GLY A 1 94 ? 3.997 -6.153 9.721 1.00 97.56 94 GLY A C 1
ATOM 701 O O . GLY A 1 94 ? 3.459 -7.024 10.407 1.00 97.56 94 GLY A O 1
ATOM 702 N N . ALA A 1 95 ? 5.071 -5.464 10.111 1.00 97.81 95 ALA A N 1
ATOM 703 C CA . ALA A 1 95 ? 5.747 -5.650 11.391 1.00 97.81 95 ALA A CA 1
ATOM 704 C C . ALA A 1 95 ? 5.060 -4.926 12.563 1.00 97.81 95 ALA A C 1
ATOM 706 O O . ALA A 1 95 ? 5.120 -5.416 13.686 1.00 97.81 95 ALA A O 1
ATOM 707 N N . THR A 1 96 ? 4.417 -3.779 12.316 1.00 96.56 96 THR A N 1
ATOM 708 C CA . THR A 1 96 ? 3.900 -2.897 13.382 1.00 96.56 96 THR A CA 1
ATOM 709 C C . THR A 1 96 ? 2.382 -2.917 13.550 1.00 96.56 96 THR A C 1
ATOM 711 O O . THR A 1 96 ? 1.898 -2.719 14.660 1.00 96.56 96 THR A O 1
ATOM 714 N N . VAL A 1 97 ? 1.622 -3.167 12.481 1.00 93.06 97 VAL A N 1
ATOM 715 C CA . VAL A 1 97 ? 0.151 -3.088 12.474 1.00 93.06 97 VAL A CA 1
ATOM 716 C C . VAL A 1 97 ? -0.476 -4.467 12.290 1.00 93.06 97 VAL A C 1
ATOM 718 O O . VAL A 1 97 ? -1.363 -4.852 13.047 1.00 93.06 97 VAL A O 1
ATOM 721 N N . GLY A 1 98 ? -0.024 -5.250 11.306 1.00 93.38 98 GLY A N 1
ATOM 722 C CA . GLY A 1 98 ? -0.553 -6.599 11.124 1.00 93.38 98 GLY A CA 1
ATOM 723 C C . GLY A 1 98 ? -0.024 -7.351 9.908 1.00 93.38 98 GLY A C 1
ATOM 724 O O . GLY A 1 98 ? 0.083 -6.818 8.804 1.00 93.38 98 GLY A O 1
ATOM 725 N N . ARG A 1 99 ? 0.196 -8.660 10.086 1.00 94.88 99 ARG A N 1
ATOM 726 C CA . ARG A 1 99 ? 0.763 -9.577 9.074 1.00 94.88 99 ARG A CA 1
ATOM 727 C C . ARG A 1 99 ? 0.015 -9.595 7.741 1.00 94.88 99 ARG A C 1
ATOM 729 O O . ARG A 1 99 ? 0.622 -9.883 6.717 1.00 94.88 99 ARG A O 1
ATOM 736 N N . ARG A 1 100 ? -1.280 -9.260 7.719 1.00 95.19 100 ARG A N 1
ATOM 737 C CA . ARG A 1 100 ? -2.067 -9.159 6.477 1.00 95.19 100 ARG A CA 1
ATOM 738 C C . ARG A 1 100 ? -1.471 -8.144 5.492 1.00 95.19 100 ARG A C 1
ATOM 740 O O . ARG A 1 100 ? -1.552 -8.361 4.286 1.00 95.19 100 ARG A O 1
ATOM 747 N N . ILE A 1 101 ? -0.848 -7.077 5.992 1.00 95.75 101 ILE A N 1
ATOM 748 C CA . ILE A 1 101 ? -0.248 -6.020 5.167 1.00 95.75 101 ILE A CA 1
ATOM 749 C C . ILE A 1 101 ? 0.925 -6.566 4.340 1.00 95.75 101 ILE A C 1
ATOM 751 O O . ILE A 1 101 ? 1.086 -6.171 3.186 1.00 95.75 101 ILE A O 1
ATOM 755 N N . LEU A 1 102 ? 1.668 -7.555 4.856 1.00 96.56 102 LEU A N 1
ATOM 756 C CA . LEU A 1 102 ? 2.726 -8.224 4.091 1.00 96.56 102 LEU A CA 1
ATOM 757 C C . LEU A 1 102 ? 2.174 -8.862 2.811 1.00 96.56 102 LEU A C 1
ATOM 759 O O . LEU A 1 102 ? 2.783 -8.750 1.754 1.00 96.56 102 LEU A O 1
ATOM 763 N N . PHE A 1 103 ? 1.001 -9.489 2.884 1.00 96.81 103 PHE A N 1
ATOM 764 C CA . PHE A 1 103 ? 0.402 -10.179 1.741 1.00 96.81 103 PHE A CA 1
ATOM 765 C C . PHE A 1 103 ? -0.334 -9.233 0.788 1.00 96.81 103 PHE A C 1
ATOM 767 O O . PHE A 1 103 ? -0.326 -9.457 -0.417 1.00 96.81 103 PHE A O 1
ATOM 774 N N . VAL A 1 104 ? -0.968 -8.180 1.313 1.00 95.81 104 VAL A N 1
ATOM 775 C CA . VAL A 1 104 ? -1.776 -7.248 0.506 1.00 95.81 104 VAL A CA 1
ATOM 776 C C . VAL A 1 104 ? -0.931 -6.134 -0.122 1.00 95.81 104 VAL A C 1
ATOM 778 O O . VAL A 1 104 ? -1.280 -5.658 -1.196 1.00 95.81 104 VAL A O 1
ATOM 781 N N . GLN A 1 105 ? 0.175 -5.725 0.509 1.00 97.06 105 GLN A N 1
ATOM 782 C CA . GLN A 1 105 ? 1.025 -4.628 0.026 1.00 97.06 105 GLN A CA 1
ATOM 783 C C . GLN A 1 105 ? 2.437 -5.092 -0.347 1.00 97.06 105 GLN A C 1
ATOM 785 O O . GLN A 1 105 ? 2.843 -4.947 -1.499 1.00 97.06 105 GLN A O 1
ATOM 790 N N . ALA A 1 106 ? 3.183 -5.678 0.598 1.00 97.75 106 ALA A N 1
ATOM 791 C CA . ALA A 1 106 ? 4.602 -5.976 0.383 1.00 97.75 106 ALA A CA 1
ATOM 792 C C . ALA A 1 106 ? 4.821 -7.036 -0.710 1.00 97.75 106 ALA A C 1
ATOM 794 O O . ALA A 1 106 ? 5.630 -6.836 -1.612 1.00 97.75 106 ALA A O 1
ATOM 795 N N . ALA A 1 107 ? 4.071 -8.139 -0.673 1.00 98.12 107 ALA A N 1
ATOM 796 C CA . ALA A 1 107 ? 4.185 -9.228 -1.637 1.00 98.12 107 ALA A CA 1
ATOM 797 C C . ALA A 1 107 ? 3.926 -8.783 -3.093 1.00 98.12 107 ALA A C 1
ATOM 799 O O . ALA A 1 107 ? 4.813 -8.986 -3.925 1.00 98.12 107 ALA A O 1
ATOM 800 N N . PRO A 1 108 ? 2.792 -8.141 -3.445 1.00 97.50 108 PRO A N 1
ATOM 801 C CA . PRO A 1 108 ? 2.571 -7.713 -4.825 1.00 97.50 108 PRO A CA 1
ATOM 802 C C . PRO A 1 108 ? 3.557 -6.622 -5.271 1.00 97.50 108 PRO A C 1
ATOM 804 O O . PRO A 1 108 ? 3.969 -6.624 -6.431 1.00 97.50 108 PRO A O 1
ATOM 807 N N . ALA A 1 109 ? 4.011 -5.745 -4.367 1.00 97.69 10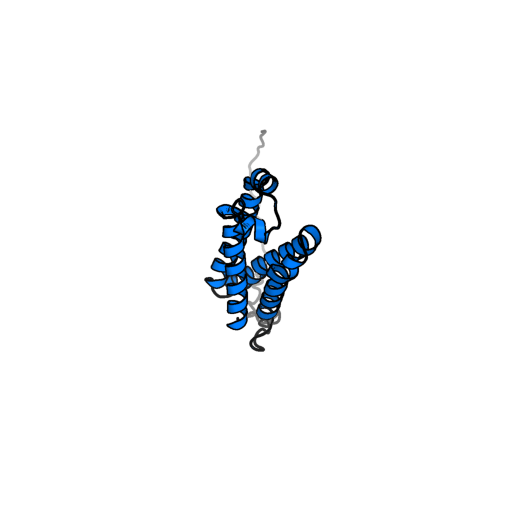9 ALA A N 1
ATOM 808 C CA . ALA A 1 109 ? 5.052 -4.768 -4.687 1.00 97.69 109 ALA A CA 1
ATOM 809 C C . ALA A 1 109 ? 6.406 -5.429 -4.990 1.00 97.69 109 ALA A C 1
ATOM 811 O O . ALA A 1 109 ? 7.051 -5.078 -5.978 1.00 97.69 109 ALA A O 1
ATOM 812 N N . ALA A 1 110 ? 6.809 -6.427 -4.198 1.00 97.75 110 ALA A N 1
ATOM 813 C CA . ALA A 1 110 ? 8.021 -7.206 -4.439 1.00 97.75 110 ALA A CA 1
ATOM 814 C C . ALA A 1 110 ? 7.956 -7.962 -5.774 1.00 97.75 110 ALA A C 1
ATOM 816 O O . ALA A 1 110 ? 8.925 -7.945 -6.535 1.00 97.75 110 ALA A O 1
ATOM 817 N N . VAL A 1 111 ? 6.804 -8.560 -6.102 1.00 96.50 111 VAL A N 1
ATOM 818 C CA . VAL A 1 111 ? 6.583 -9.199 -7.410 1.00 96.50 111 VAL A CA 1
ATOM 819 C C . VAL A 1 111 ? 6.716 -8.169 -8.534 1.00 96.50 111 VAL A C 1
ATOM 821 O O . VAL A 1 111 ? 7.468 -8.404 -9.479 1.00 96.50 111 VAL A O 1
ATOM 824 N N . GLY A 1 112 ? 6.072 -7.005 -8.413 1.00 95.31 112 GLY A N 1
ATOM 825 C CA . GLY A 1 112 ? 6.182 -5.922 -9.393 1.00 95.31 112 GLY A CA 1
ATOM 826 C C . GLY A 1 112 ? 7.629 -5.467 -9.612 1.00 95.31 112 GLY A C 1
ATOM 827 O O . GLY A 1 112 ? 8.079 -5.388 -10.754 1.00 95.31 112 GLY A O 1
ATOM 828 N N . LEU A 1 113 ? 8.384 -5.251 -8.529 1.00 94.81 113 LEU A N 1
ATOM 829 C CA . LEU A 1 113 ? 9.802 -4.876 -8.586 1.00 94.81 113 LEU A CA 1
ATOM 830 C C . LEU A 1 113 ? 10.641 -5.952 -9.267 1.00 94.81 113 LEU A C 1
ATOM 832 O O . LEU A 1 113 ? 11.419 -5.645 -10.170 1.00 94.81 113 LEU A O 1
ATOM 836 N N . SER A 1 114 ? 10.452 -7.213 -8.875 1.00 93.12 114 SER A N 1
ATOM 837 C CA . SER A 1 114 ? 11.184 -8.332 -9.464 1.00 93.12 114 SER A CA 1
ATOM 838 C C . SER A 1 114 ? 10.954 -8.417 -10.973 1.00 93.12 114 SER A C 1
ATOM 840 O O . SER A 1 114 ? 11.907 -8.606 -11.721 1.00 93.12 114 SER A O 1
ATOM 842 N N . TRP A 1 115 ? 9.727 -8.170 -11.441 1.00 91.69 115 TRP A N 1
ATOM 843 C CA . TRP A 1 115 ? 9.375 -8.246 -12.858 1.00 91.69 115 TRP A CA 1
ATOM 844 C C . TRP A 1 115 ? 9.782 -7.003 -13.655 1.00 91.69 115 TRP A C 1
ATOM 846 O O . TRP A 1 115 ? 10.054 -7.102 -14.851 1.00 91.69 115 TRP A O 1
ATOM 856 N N . CYS A 1 116 ? 9.857 -5.834 -13.014 1.00 86.62 116 CYS A N 1
ATOM 857 C CA . CYS A 1 116 ? 10.464 -4.643 -13.608 1.00 86.62 116 CYS A CA 1
ATOM 858 C C . CYS A 1 116 ? 11.969 -4.826 -13.823 1.00 86.62 116 CYS A C 1
ATOM 860 O O . CYS A 1 116 ? 12.488 -4.410 -14.858 1.00 86.62 116 CYS A O 1
ATOM 862 N N . CYS A 1 117 ? 12.652 -5.457 -12.866 1.00 81.50 117 CYS A N 1
ATOM 863 C CA . CYS A 1 117 ? 14.083 -5.744 -12.938 1.00 81.50 117 CYS A CA 1
ATOM 864 C C . CYS A 1 117 ? 14.401 -7.007 -13.756 1.00 81.50 117 CYS A C 1
ATOM 866 O O . CYS A 1 117 ? 15.547 -7.191 -14.165 1.00 81.50 117 CYS A O 1
ATOM 868 N N . TRP A 1 118 ? 13.410 -7.871 -14.008 1.00 74.56 118 TRP A N 1
ATOM 869 C CA . TRP A 1 118 ? 13.582 -9.054 -14.842 1.00 74.56 118 TRP A CA 1
ATOM 870 C C . TRP A 1 118 ? 13.788 -8.632 -16.302 1.00 74.56 118 TRP A C 1
ATOM 872 O O . TRP A 1 118 ? 12.909 -7.981 -16.882 1.00 74.56 118 TRP A O 1
ATOM 882 N N . PRO A 1 119 ? 14.910 -9.002 -16.943 1.00 56.06 119 PRO A N 1
ATOM 883 C CA . PRO A 1 119 ? 15.113 -8.727 -18.355 1.00 56.06 119 PRO A CA 1
ATOM 884 C C . PRO A 1 119 ? 14.062 -9.500 -19.155 1.00 56.06 119 PRO A C 1
ATOM 886 O O . PRO A 1 119 ? 14.150 -10.715 -19.305 1.00 56.06 119 PRO A O 1
ATOM 889 N N . ALA A 1 120 ? 13.045 -8.803 -19.665 1.00 56.19 120 ALA A N 1
ATOM 890 C CA . ALA A 1 120 ? 12.083 -9.407 -20.588 1.00 56.19 120 ALA A CA 1
ATOM 891 C C . ALA A 1 120 ? 12.736 -9.778 -21.932 1.00 56.19 120 ALA A C 1
ATOM 893 O O . ALA A 1 120 ? 12.175 -10.568 -22.667 1.00 56.19 120 ALA A O 1
ATOM 894 N N . ASP A 1 121 ? 13.932 -9.259 -22.209 1.00 53.09 121 ASP A N 1
ATOM 895 C CA . ASP A 1 121 ? 14.819 -9.683 -23.283 1.00 53.09 121 ASP A CA 1
ATOM 896 C C . ASP A 1 121 ? 16.258 -9.387 -22.846 1.00 53.09 121 ASP A C 1
ATOM 898 O O . ASP A 1 121 ? 16.508 -8.381 -22.177 1.00 53.09 121 ASP A O 1
ATOM 902 N N . GLY A 1 122 ? 17.227 -10.211 -23.255 1.00 50.19 122 GLY A N 1
ATOM 9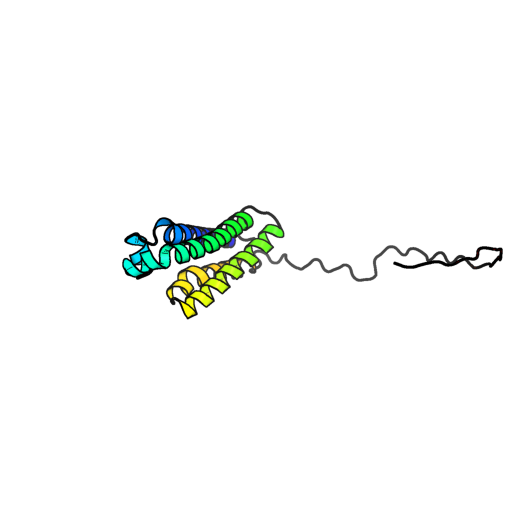03 C CA . GLY A 1 122 ? 18.669 -10.051 -22.996 1.00 50.19 122 GLY A CA 1
ATOM 904 C C . GLY A 1 122 ? 19.327 -8.810 -23.628 1.00 50.19 122 GLY A C 1
ATOM 905 O O . GLY A 1 122 ? 20.490 -8.853 -24.024 1.00 50.19 122 GLY A O 1
ATOM 906 N N . ARG A 1 123 ? 18.602 -7.693 -23.747 1.00 52.41 123 ARG A N 1
ATOM 907 C CA . ARG A 1 123 ? 19.016 -6.434 -24.376 1.00 52.41 123 ARG A CA 1
ATOM 908 C C . ARG A 1 123 ? 18.971 -5.256 -23.406 1.00 52.41 123 ARG A C 1
ATOM 910 O O . ARG A 1 123 ? 18.491 -4.184 -23.736 1.00 52.41 123 ARG A O 1
ATOM 917 N N . HIS A 1 124 ? 19.561 -5.429 -22.232 1.00 50.62 124 HIS A N 1
ATOM 918 C CA . HIS A 1 124 ? 20.135 -4.307 -21.492 1.00 50.62 124 HIS A CA 1
ATOM 919 C C . HIS A 1 124 ? 21.573 -4.645 -21.112 1.00 50.62 124 HIS A C 1
ATOM 921 O O . HIS A 1 124 ? 21.952 -4.676 -19.947 1.00 50.62 124 HIS A O 1
ATOM 927 N N . ARG A 1 125 ? 22.413 -4.877 -22.130 1.00 49.72 125 ARG A N 1
ATOM 928 C CA . ARG A 1 125 ? 23.801 -4.447 -21.979 1.00 49.72 125 ARG A CA 1
ATOM 929 C C . ARG A 1 125 ? 23.745 -2.919 -21.937 1.00 49.72 125 ARG A C 1
ATOM 931 O O . ARG A 1 125 ? 23.246 -2.347 -22.909 1.00 49.72 125 ARG A O 1
ATOM 938 N N . PRO A 1 126 ? 24.193 -2.246 -20.862 1.00 50.06 126 PRO A N 1
ATOM 939 C CA . PRO A 1 126 ? 24.465 -0.820 -20.967 1.00 50.06 126 PRO A CA 1
ATOM 940 C C . PRO A 1 126 ? 25.376 -0.647 -22.182 1.00 50.06 126 PRO A C 1
ATOM 942 O O . PRO A 1 126 ? 26.315 -1.433 -22.352 1.00 50.06 126 PRO A O 1
ATOM 945 N N . ALA A 1 127 ? 25.051 0.292 -23.075 1.00 56.94 127 ALA A N 1
ATOM 946 C CA . ALA A 1 127 ? 25.926 0.610 -24.194 1.00 56.94 127 ALA A CA 1
ATOM 947 C C . ALA A 1 127 ? 27.323 0.810 -23.606 1.00 56.94 127 ALA A C 1
ATOM 949 O O . ALA A 1 127 ? 27.511 1.663 -22.737 1.00 56.94 127 ALA A O 1
ATOM 950 N N . ARG A 1 128 ? 28.263 -0.069 -23.977 1.00 59.72 128 ARG A N 1
ATOM 951 C CA . ARG A 1 128 ? 29.644 0.002 -23.504 1.00 59.72 128 ARG A CA 1
ATOM 952 C C . ARG A 1 128 ? 30.085 1.428 -23.805 1.00 59.72 128 ARG A C 1
ATOM 954 O O . ARG A 1 128 ? 30.032 1.821 -24.970 1.00 59.72 128 ARG A O 1
ATOM 961 N N . ALA A 1 129 ? 30.416 2.208 -22.774 1.00 57.94 129 ALA A N 1
ATOM 962 C CA . ALA A 1 129 ? 30.938 3.549 -22.984 1.00 57.94 129 ALA A CA 1
ATOM 963 C C . ALA A 1 129 ? 32.059 3.445 -24.033 1.00 57.94 129 ALA A C 1
ATOM 965 O O . ALA A 1 129 ? 32.855 2.497 -23.946 1.00 57.94 129 ALA A O 1
ATOM 966 N N . PRO A 1 130 ? 32.088 4.315 -25.061 1.00 59.03 130 PRO A N 1
ATOM 967 C CA . PRO A 1 130 ? 33.166 4.278 -26.035 1.00 59.03 130 PRO A CA 1
ATOM 968 C C . PRO A 1 130 ? 34.486 4.335 -25.270 1.00 59.03 130 PRO A C 1
ATOM 970 O O . PRO A 1 130 ? 34.628 5.120 -24.329 1.00 59.03 130 PRO A O 1
ATOM 973 N N . ALA A 1 131 ? 35.411 3.436 -25.617 1.00 60.75 131 ALA A N 1
ATOM 974 C CA . ALA A 1 131 ? 36.704 3.367 -24.959 1.00 60.75 131 ALA A CA 1
ATOM 975 C C . ALA A 1 131 ? 37.335 4.772 -24.958 1.00 60.75 131 ALA A C 1
ATOM 977 O O . ALA A 1 131 ? 37.279 5.456 -25.987 1.00 60.75 131 ALA A O 1
ATOM 978 N N . PRO A 1 132 ? 37.901 5.234 -23.832 1.00 51.66 132 PRO A N 1
ATOM 979 C CA . PRO A 1 132 ? 38.553 6.533 -23.793 1.00 51.66 132 PRO A CA 1
ATOM 980 C C . PRO A 1 132 ? 39.707 6.514 -24.803 1.00 51.66 132 PRO A C 1
ATOM 982 O O . PRO A 1 132 ? 40.684 5.798 -24.609 1.00 51.66 132 PRO A O 1
ATOM 985 N N . GLY A 1 133 ? 39.566 7.242 -25.916 1.00 60.88 133 GLY A N 1
ATOM 986 C CA . GLY A 1 133 ? 40.620 7.332 -26.931 1.00 60.88 133 GLY A CA 1
ATOM 987 C C . GLY A 1 133 ? 40.183 7.550 -28.380 1.00 60.88 133 GLY A C 1
ATOM 988 O O . GLY A 1 133 ? 41.012 7.967 -29.179 1.00 60.88 133 GLY A O 1
ATOM 989 N N . THR A 1 134 ? 38.917 7.344 -28.754 1.00 57.41 134 THR A N 1
ATOM 990 C CA . THR A 1 134 ? 38.471 7.550 -30.151 1.00 57.41 134 THR A CA 1
ATOM 991 C C . THR A 1 134 ? 37.714 8.868 -30.327 1.00 57.41 134 THR A C 1
ATOM 993 O O . THR A 1 134 ? 36.557 8.888 -30.738 1.00 57.41 134 THR A O 1
ATOM 996 N N . GLY A 1 135 ? 38.352 9.982 -29.972 1.00 58.00 135 GLY A N 1
ATOM 997 C CA . GLY A 1 135 ? 37.973 11.305 -30.475 1.00 58.00 135 GLY A CA 1
ATOM 998 C C . GLY A 1 135 ? 38.902 11.681 -31.634 1.00 58.00 135 GLY A C 1
ATOM 999 O O . GLY A 1 135 ? 40.062 11.266 -31.616 1.00 58.00 135 GLY A O 1
ATOM 1000 N N . PRO A 1 136 ? 38.455 12.442 -32.649 1.00 55.72 136 PRO A N 1
ATOM 1001 C CA . PRO A 1 136 ? 39.345 12.874 -33.718 1.00 55.72 136 PRO A CA 1
ATOM 1002 C C . PRO A 1 136 ? 40.473 13.719 -33.114 1.00 55.72 136 PRO A C 1
ATOM 1004 O O . PRO A 1 136 ? 40.217 14.741 -32.475 1.00 55.72 136 PRO A O 1
ATOM 1007 N N . HIS A 1 137 ? 41.718 13.266 -33.293 1.00 55.34 137 HIS A N 1
ATOM 1008 C CA . HIS A 1 137 ? 42.931 13.982 -32.911 1.00 55.34 137 HIS A CA 1
ATOM 1009 C C . HIS A 1 137 ? 42.880 15.413 -33.463 1.00 55.34 137 HIS A C 1
ATOM 1011 O O . HIS A 1 137 ? 43.137 15.646 -34.643 1.00 55.34 137 HIS A O 1
ATOM 1017 N N . ARG A 1 138 ? 42.565 16.395 -32.612 1.00 61.78 138 ARG A N 1
ATOM 1018 C CA . ARG A 1 138 ? 42.855 17.798 -32.912 1.00 61.78 138 ARG A CA 1
ATOM 1019 C C . ARG A 1 138 ? 44.351 18.008 -32.666 1.00 61.78 138 ARG A C 1
ATOM 1021 O O . ARG A 1 138 ? 44.782 17.831 -31.525 1.00 61.78 138 ARG A O 1
ATOM 1028 N N . PRO A 1 139 ? 45.162 18.360 -33.679 1.00 49.75 139 PRO A N 1
ATOM 1029 C CA . PRO A 1 139 ? 46.559 18.678 -33.442 1.00 49.75 139 PRO A CA 1
ATOM 1030 C C . PRO A 1 139 ? 46.640 19.935 -32.572 1.00 49.75 139 PRO A C 1
ATOM 1032 O O . PRO A 1 139 ? 46.040 20.968 -32.875 1.00 49.75 139 PRO A O 1
ATOM 1035 N N . ALA A 1 140 ? 47.364 19.824 -31.460 1.00 56.97 140 ALA A N 1
ATOM 1036 C CA . ALA A 1 140 ? 47.654 20.928 -30.564 1.00 56.97 140 ALA A CA 1
ATOM 1037 C C . ALA A 1 140 ? 48.445 22.003 -31.325 1.00 56.97 140 ALA A C 1
ATOM 1039 O O . ALA A 1 140 ? 49.626 21.831 -31.628 1.00 56.97 140 ALA A O 1
ATOM 1040 N N . LEU A 1 141 ? 47.790 23.120 -31.645 1.00 55.88 141 LEU A N 1
ATOM 1041 C CA . LEU A 1 141 ? 48.445 24.302 -32.194 1.00 55.88 141 LEU A CA 1
ATOM 1042 C C . LEU A 1 141 ? 49.327 24.934 -31.115 1.00 55.88 141 LEU A C 1
ATOM 1044 O O . LEU A 1 141 ? 48.913 25.781 -30.327 1.00 55.88 141 LEU A O 1
ATOM 1048 N N . ARG A 1 142 ? 50.583 24.500 -31.107 1.00 56.56 142 ARG A N 1
ATOM 1049 C CA . ARG A 1 142 ? 51.695 25.129 -30.406 1.00 56.56 142 ARG A CA 1
ATOM 1050 C C . ARG A 1 142 ? 52.099 26.386 -31.194 1.00 56.56 142 ARG A C 1
ATOM 1052 O O . ARG A 1 142 ? 52.871 26.303 -32.142 1.00 56.56 142 ARG A O 1
ATOM 1059 N N . ARG A 1 143 ? 51.581 27.557 -30.816 1.00 54.34 143 ARG A N 1
ATOM 1060 C CA . ARG A 1 143 ? 52.175 28.870 -31.147 1.00 54.34 143 ARG A CA 1
ATOM 1061 C C . ARG A 1 143 ? 52.560 29.521 -29.819 1.00 54.34 143 ARG A C 1
ATOM 1063 O O . ARG A 1 143 ? 51.698 29.866 -29.029 1.00 54.34 143 ARG A O 1
ATOM 1070 N N . ALA A 1 144 ? 53.804 29.339 -29.385 1.00 49.62 144 ALA A N 1
ATOM 1071 C CA . ALA A 1 144 ? 54.944 30.211 -29.682 1.00 49.62 144 ALA A CA 1
ATOM 1072 C C . ALA A 1 144 ? 54.775 31.605 -29.050 1.00 49.62 144 ALA A C 1
ATOM 1074 O O . ALA A 1 144 ? 53.912 32.388 -29.425 1.00 49.62 144 ALA A O 1
ATOM 1075 N N . ALA A 1 145 ? 55.618 31.847 -28.050 1.00 53.25 145 ALA A N 1
ATOM 1076 C CA . ALA A 1 145 ? 55.709 33.031 -27.212 1.00 53.25 145 ALA A CA 1
ATOM 1077 C C . ALA A 1 145 ? 56.138 34.304 -27.962 1.00 53.25 145 ALA A C 1
ATOM 1079 O O . ALA A 1 145 ? 56.897 34.196 -28.924 1.00 53.25 145 ALA A O 1
ATOM 1080 N N . ARG A 1 146 ? 55.763 35.481 -27.419 1.00 54.59 146 ARG A N 1
ATOM 1081 C CA . ARG A 1 146 ? 56.591 36.693 -27.131 1.00 54.59 146 ARG A CA 1
ATOM 1082 C C . ARG A 1 146 ? 55.697 37.953 -26.952 1.00 54.59 146 ARG A C 1
ATOM 1084 O O . ARG A 1 146 ? 54.540 37.900 -27.343 1.00 54.59 146 ARG A O 1
ATOM 1091 N N . PRO A 1 147 ? 56.197 39.088 -26.414 1.00 49.28 147 PRO A N 1
ATOM 1092 C CA . PRO A 1 147 ? 56.598 39.331 -25.026 1.00 49.28 147 PRO A CA 1
ATOM 1093 C C . PRO A 1 147 ? 55.865 40.557 -24.410 1.00 49.28 147 PRO A C 1
ATOM 1095 O O . PRO A 1 147 ? 55.144 41.286 -25.081 1.00 49.28 147 PRO A O 1
ATOM 1098 N N . ARG A 1 148 ? 56.079 40.785 -23.107 1.00 56.56 148 ARG A N 1
ATOM 1099 C CA . ARG A 1 148 ? 55.624 41.950 -22.320 1.00 56.56 148 ARG A CA 1
ATOM 1100 C C . ARG A 1 148 ? 55.935 43.303 -22.979 1.00 56.56 148 ARG A C 1
ATOM 1102 O O . ARG A 1 148 ? 57.087 43.551 -23.326 1.00 56.56 148 ARG A O 1
ATOM 1109 N N . GLN A 1 149 ? 54.972 44.225 -22.923 1.00 51.34 149 GLN A N 1
ATOM 1110 C CA . GLN A 1 149 ? 55.234 45.665 -22.899 1.00 51.34 149 GLN A CA 1
ATOM 1111 C C . GLN A 1 149 ? 54.397 46.327 -21.790 1.00 51.34 149 GLN A C 1
ATOM 1113 O O . GLN A 1 149 ? 53.197 46.099 -21.670 1.00 51.34 149 GLN A O 1
ATOM 1118 N N . LEU A 1 150 ? 55.098 47.061 -20.925 1.00 54.31 150 LEU A N 1
ATOM 1119 C CA . LEU A 1 150 ? 54.621 47.822 -19.770 1.00 54.31 150 LEU A CA 1
ATOM 1120 C C . LEU A 1 150 ? 54.112 49.201 -20.209 1.00 54.31 150 LEU A C 1
ATOM 1122 O O . LEU A 1 150 ? 54.820 49.873 -20.949 1.00 54.31 150 LEU A O 1
ATOM 1126 N N . ALA A 1 151 ? 52.963 49.631 -19.683 1.00 47.28 151 ALA A N 1
ATOM 1127 C CA . ALA A 1 151 ? 52.544 51.020 -19.413 1.00 47.28 151 ALA A CA 1
ATOM 1128 C C . ALA A 1 151 ? 51.059 50.949 -19.006 1.00 47.28 151 ALA A C 1
ATOM 1130 O O . ALA A 1 151 ? 50.291 50.278 -19.676 1.00 47.28 151 ALA A O 1
ATOM 1131 N N . GLY A 1 152 ? 50.532 51.544 -17.947 1.00 45.31 152 GLY A N 1
ATOM 1132 C CA . GLY A 1 152 ? 51.018 52.485 -16.958 1.00 45.31 152 GLY A CA 1
ATOM 1133 C C . GLY A 1 152 ? 49.783 52.997 -16.197 1.00 45.31 152 GLY A C 1
ATOM 1134 O O . GLY A 1 152 ? 48.681 52.950 -16.730 1.00 45.31 152 GLY A O 1
ATOM 1135 N N . ALA A 1 153 ? 50.008 53.499 -14.982 1.00 50.19 153 ALA A N 1
ATOM 1136 C CA . ALA A 1 153 ? 49.146 54.424 -14.237 1.00 50.19 153 ALA A CA 1
ATOM 1137 C C . ALA A 1 153 ? 47.761 53.941 -13.742 1.00 50.19 153 ALA A C 1
ATOM 1139 O O . ALA A 1 153 ? 46.868 53.619 -14.514 1.00 50.19 153 ALA A O 1
ATOM 1140 N N . GLY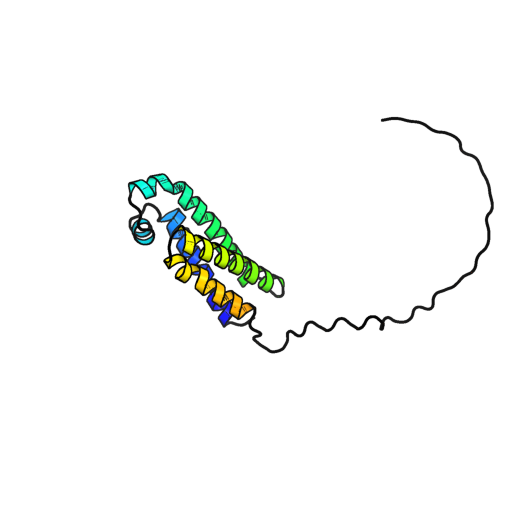 A 1 154 ? 47.551 54.030 -12.419 1.00 46.09 154 GLY A N 1
ATOM 1141 C CA . GLY A 1 154 ? 46.197 54.081 -11.854 1.00 46.09 154 GLY A CA 1
ATOM 1142 C C . GLY A 1 154 ? 46.025 53.626 -10.405 1.00 46.09 154 GLY A C 1
ATOM 1143 O O . GLY A 1 154 ? 45.341 52.644 -10.157 1.00 46.09 154 GLY A O 1
ATOM 1144 N N . ARG A 1 155 ? 46.606 54.357 -9.444 1.00 52.25 155 ARG A N 1
ATOM 1145 C CA . ARG A 1 155 ? 46.117 54.475 -8.044 1.00 52.25 155 ARG A CA 1
ATOM 1146 C C . ARG A 1 155 ? 44.586 54.714 -8.071 1.00 52.25 155 ARG A C 1
ATOM 1148 O O . ARG A 1 155 ? 44.144 55.459 -8.934 1.00 52.25 155 ARG A O 1
ATOM 1155 N N . ALA A 1 156 ? 43.733 54.178 -7.197 1.00 57.47 156 ALA A N 1
ATOM 1156 C CA . ALA A 1 156 ? 43.698 54.349 -5.741 1.00 57.47 156 ALA A CA 1
ATOM 1157 C C . ALA A 1 156 ? 42.604 53.441 -5.095 1.00 57.47 156 ALA A C 1
ATOM 1159 O O . ALA A 1 156 ? 41.791 52.875 -5.826 1.00 57.47 156 ALA A O 1
ATOM 1160 N N . PRO A 1 157 ? 42.569 53.311 -3.750 1.00 65.69 157 PRO A N 1
ATOM 1161 C CA . PRO A 1 157 ? 41.696 52.400 -3.004 1.00 65.69 157 PRO A CA 1
ATOM 1162 C C . PRO A 1 157 ? 40.514 53.103 -2.301 1.00 65.69 157 PRO A C 1
ATOM 1164 O O . PRO A 1 157 ? 40.548 54.307 -2.060 1.00 65.69 157 PRO A O 1
ATOM 1167 N N . GLY A 1 158 ? 39.525 52.315 -1.875 1.00 46.62 158 GLY A N 1
ATOM 1168 C CA . GLY A 1 158 ? 38.452 52.710 -0.949 1.00 46.62 158 GLY A CA 1
ATOM 1169 C C . GLY A 1 158 ? 37.126 52.076 -1.374 1.00 46.62 158 GLY A C 1
ATOM 1170 O O . GLY A 1 158 ? 36.822 52.055 -2.556 1.00 46.62 158 GLY A O 1
ATOM 1171 N N . GLY A 1 159 ? 36.294 51.493 -0.525 1.00 45.41 159 GLY A N 1
ATOM 1172 C CA . GLY A 1 159 ? 36.271 51.326 0.920 1.00 45.41 159 GLY A CA 1
ATOM 1173 C C . GLY A 1 159 ? 34.914 50.691 1.268 1.00 45.41 159 GLY A C 1
ATOM 1174 O O . GLY A 1 159 ? 33.956 50.884 0.531 1.00 45.41 159 GLY A O 1
ATOM 1175 N N . LEU A 1 160 ? 34.891 49.907 2.348 1.00 52.78 160 LEU A N 1
ATOM 1176 C CA . LEU A 1 160 ? 33.776 49.664 3.280 1.00 52.78 160 LEU A CA 1
ATOM 1177 C C . LEU A 1 160 ? 32.336 49.658 2.724 1.00 52.78 160 LEU A C 1
ATOM 1179 O O . LEU A 1 160 ? 31.771 50.719 2.458 1.00 52.78 160 LEU A O 1
ATOM 1183 N N . SER A 1 161 ? 31.679 48.496 2.762 1.00 53.09 161 SER A N 1
ATOM 1184 C CA . SER A 1 161 ? 30.595 48.148 3.715 1.00 53.09 161 SER A CA 1
ATOM 1185 C C . SER A 1 161 ? 30.070 46.746 3.424 1.00 53.09 161 SER A C 1
ATOM 1187 O O . SER A 1 161 ? 29.870 46.442 2.228 1.00 53.09 161 SER A O 1
#

Sequence (161 aa):
MSIAANVVIGLVLVIHLYIVVLEMVLWTRPRGRAVFGTTPEYAEATKTLAANQGLYNGFLAAGLIWALLADGATAYQAKLFFLGCVLAAGLYGGATVGRRILFVQAAPAAVGLSWCCWPADGRHRPARAPAPGTGPHRPALRRAARPRQLAGAGRAPGGLS

Radius of gyration: 29.44 Å; chains: 1; bounding box: 76×65×53 Å

Secondary structure (DSSP, 8-state):
--HHHHHHHHHHHHHHHHHHIIIIISTTSHHHHHHHT--HHHHHHTHHHHHHHHHHHHHHHHHHHHHHH--HHHHHHHHHHHHHHHHHHHHHHHHHT-THHIIIIIHHHHHHHHHHHS-SSS-----PPPPTT-S--------------------------

Organism: NCBI:txid137267